Protein AF-D2V3M5-F1 (afdb_monomer_lite)

Secondary structure (DSSP, 8-state):
-------HHHHHHHHHHHHHHTTSS-HHHHHHHHHHHHHHHHHTS-HHHHHHHHHTTBHHHHHTTSTTTTGGG-TTS-HHHHHHHHHHHT-GGG-HHHHHHHHHHTTSSS--SHHHHHHHHHHHHSHHHHHHHHHHTTHHHHHHHHHHH-GGGHHHHHHHHHHHHHHHHT-

Sequence (171 aa):
MVRNTYNPLIYLFQRVAVAHRDAIWKPCDYSSVLETFYPLFIEELSEEEYQCLASSPNLVLVATYAPLFSKLFSKTLPPHVISLHKNLLALPKDNVFGTLLEVVANGYSQSSLIPVKIAIEIAKENPEQFATTLMQNKIGAKVDTIRQYHVQDRELLSQFYQSIDLICKKR

Structure (mmCIF, N/CA/C/O backbone):
data_AF-D2V3M5-F1
#
_entry.id   AF-D2V3M5-F1
#
loop_
_atom_site.group_PDB
_atom_site.id
_atom_site.type_symbol
_atom_site.label_atom_id
_atom_site.label_alt_id
_atom_site.label_comp_id
_atom_site.label_asym_id
_atom_site.label_entity_id
_atom_site.label_seq_id
_atom_site.pdbx_PDB_ins_code
_atom_site.Cartn_x
_atom_site.Cartn_y
_atom_site.Cartn_z
_atom_site.occupancy
_atom_site.B_iso_or_equiv
_atom_site.auth_seq_id
_atom_site.auth_comp_id
_atom_site.auth_asym_id
_atom_site.auth_atom_id
_atom_site.pdbx_PDB_model_num
ATOM 1 N N . MET A 1 1 ? -7.970 34.839 -7.089 1.00 32.53 1 MET A N 1
ATOM 2 C CA . MET A 1 1 ? -7.118 33.740 -7.596 1.00 32.53 1 MET A CA 1
ATOM 3 C C . MET A 1 1 ? -6.771 32.855 -6.410 1.00 32.53 1 MET A C 1
ATOM 5 O O . MET A 1 1 ? -6.017 33.285 -5.547 1.00 32.53 1 MET A O 1
ATOM 9 N N . VAL A 1 2 ? -7.418 31.696 -6.295 1.00 28.36 2 VAL A N 1
ATOM 10 C CA . VAL A 1 2 ? -7.192 30.751 -5.193 1.00 28.36 2 VAL A CA 1
ATOM 11 C C . VAL A 1 2 ? -5.796 30.161 -5.389 1.00 28.36 2 VAL A C 1
ATOM 13 O O . VAL A 1 2 ? -5.554 29.467 -6.373 1.00 28.36 2 VAL A O 1
ATOM 16 N N . ARG A 1 3 ? -4.845 30.500 -4.513 1.00 32.69 3 ARG A N 1
ATOM 17 C CA . ARG A 1 3 ? -3.568 29.784 -4.454 1.00 32.69 3 ARG A CA 1
ATOM 18 C C . ARG A 1 3 ? -3.907 28.377 -3.977 1.00 32.69 3 ARG A C 1
ATOM 20 O O . ARG A 1 3 ? -4.288 28.223 -2.823 1.00 32.69 3 ARG A O 1
ATOM 27 N N . ASN A 1 4 ? -3.822 27.392 -4.869 1.00 39.91 4 ASN A N 1
ATOM 28 C CA . ASN A 1 4 ? -3.827 25.983 -4.491 1.00 39.91 4 ASN A CA 1
ATOM 29 C C . ASN A 1 4 ? -2.791 25.815 -3.378 1.00 39.91 4 ASN A C 1
ATOM 31 O O . ASN A 1 4 ? -1.597 26.004 -3.611 1.00 39.91 4 ASN A O 1
ATOM 35 N N . THR A 1 5 ? -3.255 25.552 -2.162 1.00 46.59 5 THR A N 1
ATOM 36 C CA . THR A 1 5 ? -2.430 25.171 -1.023 1.00 46.59 5 THR A CA 1
ATOM 37 C C . THR A 1 5 ? -1.717 23.882 -1.416 1.00 46.59 5 THR A C 1
ATOM 39 O O . THR A 1 5 ? -2.297 22.800 -1.394 1.00 46.59 5 THR A O 1
ATOM 42 N N . TYR A 1 6 ? -0.479 24.008 -1.895 1.00 68.38 6 TYR A N 1
ATOM 43 C CA . TYR A 1 6 ? 0.358 22.864 -2.229 1.00 68.38 6 TYR A CA 1
ATOM 44 C C . TYR A 1 6 ? 0.630 22.111 -0.936 1.00 68.38 6 TYR A C 1
ATOM 46 O O . TYR A 1 6 ? 1.288 22.646 -0.052 1.00 68.38 6 TYR A O 1
ATOM 54 N N . ASN A 1 7 ? 0.111 20.891 -0.827 1.00 75.69 7 ASN A N 1
ATOM 55 C CA . ASN A 1 7 ? 0.459 19.978 0.247 1.00 75.69 7 ASN A CA 1
ATOM 56 C C . ASN A 1 7 ? 1.963 19.648 0.113 1.00 75.69 7 ASN A C 1
ATOM 58 O O . ASN A 1 7 ? 2.341 18.951 -0.838 1.00 75.69 7 ASN A O 1
ATOM 62 N N . PRO A 1 8 ? 2.834 20.180 0.992 1.00 73.50 8 PRO A N 1
ATOM 63 C CA . PRO A 1 8 ? 4.286 20.075 0.834 1.00 73.50 8 PRO A CA 1
ATOM 64 C C . PRO A 1 8 ? 4.771 18.624 0.882 1.00 73.50 8 PRO A C 1
ATOM 66 O O . PRO A 1 8 ? 5.713 18.265 0.174 1.00 73.50 8 PRO A O 1
ATOM 69 N N . LEU A 1 9 ? 4.080 17.773 1.643 1.00 77.12 9 LEU A N 1
ATOM 70 C CA . LEU A 1 9 ? 4.387 16.354 1.747 1.00 77.12 9 LEU A CA 1
ATOM 71 C C . LEU A 1 9 ? 4.119 15.630 0.421 1.00 77.12 9 LEU A C 1
ATOM 73 O O . LEU A 1 9 ? 4.960 14.888 -0.079 1.00 77.12 9 LEU A O 1
ATOM 77 N N . ILE A 1 10 ? 2.977 15.908 -0.206 1.00 74.75 10 ILE A N 1
ATOM 78 C CA . ILE A 1 10 ? 2.631 15.330 -1.510 1.00 74.75 10 ILE A CA 1
ATOM 79 C C . ILE A 1 10 ? 3.553 15.853 -2.608 1.00 74.75 10 ILE A C 1
ATOM 81 O O . ILE A 1 10 ? 3.996 15.077 -3.456 1.00 74.75 10 ILE A O 1
ATOM 85 N N . TYR A 1 11 ? 3.892 17.142 -2.569 1.00 75.75 11 TYR A N 1
ATOM 86 C CA . TYR A 1 11 ? 4.850 17.728 -3.500 1.00 75.75 11 TYR A CA 1
ATOM 87 C C . TYR A 1 11 ? 6.210 17.021 -3.421 1.00 75.75 11 TYR A C 1
ATOM 89 O O . TYR A 1 11 ? 6.766 16.651 -4.455 1.00 75.75 11 TYR A O 1
ATOM 97 N N . LEU A 1 12 ? 6.714 16.756 -2.212 1.00 76.00 12 LEU A N 1
ATOM 98 C CA . LEU A 1 12 ? 7.966 16.030 -1.999 1.00 76.00 12 LEU A CA 1
ATOM 99 C C . LEU A 1 12 ? 7.938 14.632 -2.650 1.00 76.00 12 LEU A C 1
ATOM 101 O O . LEU A 1 12 ? 8.841 14.290 -3.418 1.00 76.00 12 LEU A O 1
ATOM 105 N N . PHE A 1 13 ? 6.875 13.854 -2.419 1.00 74.12 13 PHE A N 1
ATOM 106 C CA . PHE A 1 13 ? 6.724 12.510 -2.994 1.00 74.12 13 PHE A CA 1
ATOM 107 C C . PHE A 1 13 ? 6.593 12.535 -4.523 1.00 74.12 13 PHE A C 1
ATOM 109 O O . PHE A 1 13 ? 7.251 11.757 -5.216 1.00 74.12 13 PHE A O 1
ATOM 116 N N . GLN A 1 14 ? 5.789 13.451 -5.069 1.00 74.31 14 GLN A N 1
ATOM 117 C CA . GLN A 1 14 ? 5.596 13.586 -6.515 1.00 74.31 14 GLN A CA 1
ATOM 118 C C . GLN A 1 14 ? 6.884 13.993 -7.231 1.00 74.31 14 GLN A C 1
ATOM 120 O O . GLN A 1 14 ? 7.215 13.425 -8.271 1.00 74.31 14 GLN A O 1
ATOM 125 N N . ARG A 1 15 ? 7.634 14.957 -6.682 1.00 73.81 15 ARG A N 1
ATOM 126 C CA . ARG A 1 15 ? 8.903 15.402 -7.277 1.00 73.81 15 ARG A CA 1
ATOM 127 C C . ARG A 1 15 ? 9.923 14.279 -7.329 1.00 73.81 15 ARG A C 1
ATOM 129 O O . ARG A 1 15 ? 10.655 14.186 -8.309 1.00 73.81 15 ARG A O 1
ATOM 136 N N . VAL A 1 16 ? 9.932 13.405 -6.330 1.00 70.25 16 VAL A N 1
ATOM 137 C CA . VAL A 1 16 ? 10.808 12.235 -6.338 1.00 70.25 16 VAL A CA 1
ATOM 138 C C . VAL A 1 16 ? 10.344 11.205 -7.345 1.00 70.25 16 VAL A C 1
ATOM 140 O O . VAL A 1 16 ? 11.177 10.701 -8.087 1.00 70.25 16 VAL A O 1
ATOM 143 N N . ALA A 1 17 ? 9.050 10.885 -7.390 1.00 70.81 17 ALA A N 1
ATOM 144 C CA . ALA A 1 17 ? 8.529 9.927 -8.361 1.00 70.81 17 ALA A CA 1
ATOM 145 C C . ALA A 1 17 ? 8.871 10.361 -9.800 1.00 70.81 17 ALA A C 1
ATOM 147 O O . ALA A 1 17 ? 9.353 9.556 -10.595 1.00 70.81 17 ALA A O 1
ATOM 148 N N . VAL A 1 18 ? 8.707 11.656 -10.103 1.00 71.38 18 VAL A N 1
ATOM 149 C CA . VAL A 1 18 ? 9.095 12.254 -11.390 1.00 71.38 18 VAL A CA 1
ATOM 150 C C . VAL A 1 18 ? 10.601 12.152 -11.618 1.00 71.38 18 VAL A C 1
ATOM 152 O O . VAL A 1 18 ? 11.018 11.648 -12.653 1.00 71.38 18 VAL A O 1
ATOM 155 N N . ALA A 1 19 ? 11.425 12.574 -10.658 1.00 65.94 19 ALA A N 1
ATOM 156 C CA . ALA A 1 19 ? 12.875 12.559 -10.830 1.00 65.94 19 ALA A CA 1
ATOM 157 C C . ALA A 1 19 ? 13.435 11.129 -10.981 1.00 65.94 19 ALA A C 1
ATOM 159 O O . ALA A 1 19 ? 14.304 10.895 -11.817 1.00 65.94 19 ALA A O 1
ATOM 160 N N . HIS A 1 20 ? 12.882 10.165 -10.237 1.00 66.50 20 HIS A N 1
ATOM 161 C CA . HIS A 1 20 ? 13.206 8.744 -10.348 1.00 66.50 20 HIS A CA 1
ATOM 162 C C . HIS A 1 20 ? 12.865 8.188 -11.735 1.00 66.50 20 HIS A C 1
ATOM 164 O O . HIS A 1 20 ? 13.689 7.503 -12.337 1.00 66.50 20 HIS A O 1
ATOM 170 N N . ARG A 1 21 ? 11.675 8.510 -12.259 1.00 68.00 21 ARG A N 1
ATOM 171 C CA . ARG A 1 21 ? 11.242 8.094 -13.599 1.00 68.00 21 ARG A CA 1
ATOM 172 C C . ARG A 1 21 ? 12.096 8.718 -14.701 1.00 68.00 21 ARG A C 1
ATOM 174 O O . ARG A 1 21 ? 12.458 8.033 -15.650 1.00 68.00 21 ARG A O 1
ATOM 181 N N . ASP A 1 22 ? 12.413 10.001 -14.574 1.00 67.38 22 ASP A N 1
ATOM 182 C CA . ASP A 1 22 ? 13.127 10.760 -15.602 1.00 67.38 22 ASP A CA 1
ATOM 183 C C . ASP A 1 22 ? 14.656 10.505 -15.560 1.00 67.38 22 ASP A C 1
ATOM 185 O O . ASP A 1 22 ? 15.399 11.089 -16.347 1.00 67.38 22 ASP A O 1
ATOM 189 N N . ALA A 1 23 ? 15.130 9.631 -14.653 1.00 63.84 23 ALA A N 1
ATOM 190 C CA . ALA A 1 23 ? 16.525 9.200 -14.481 1.00 63.84 23 ALA A CA 1
ATOM 191 C C . ALA A 1 23 ? 17.547 10.349 -14.381 1.00 63.84 23 ALA A C 1
ATOM 193 O O . ALA A 1 23 ? 18.721 10.177 -14.714 1.00 63.84 23 ALA A O 1
ATOM 194 N N . ILE A 1 24 ? 17.107 11.527 -13.921 1.00 58.88 24 ILE A N 1
ATOM 195 C CA . ILE A 1 24 ? 17.934 12.740 -13.883 1.00 58.88 24 ILE A CA 1
ATOM 196 C C . ILE A 1 24 ? 19.172 12.497 -12.994 1.00 58.88 24 ILE A C 1
ATOM 198 O O . ILE A 1 24 ? 20.263 12.943 -13.340 1.00 58.88 24 ILE A O 1
ATOM 202 N N . TRP A 1 25 ? 19.021 11.737 -11.902 1.00 52.81 25 TRP A N 1
ATOM 203 C CA . TRP A 1 25 ? 20.029 11.245 -10.950 1.00 52.81 25 TRP A CA 1
ATOM 204 C C . TRP A 1 25 ? 19.871 9.725 -10.758 1.00 52.81 25 TRP A C 1
ATOM 206 O O . TRP A 1 25 ? 18.892 9.120 -11.204 1.00 52.81 25 TRP A O 1
ATOM 216 N N . LYS A 1 26 ? 20.815 9.077 -10.062 1.00 57.81 26 LYS A N 1
ATOM 217 C CA . LYS A 1 26 ? 20.701 7.639 -9.786 1.00 57.81 26 LYS A CA 1
ATOM 218 C C . LYS A 1 26 ? 19.575 7.377 -8.766 1.00 57.81 26 LYS A C 1
ATOM 220 O O . LYS A 1 26 ? 19.445 8.127 -7.801 1.00 57.81 26 LYS A O 1
ATOM 225 N N . PRO A 1 27 ? 18.801 6.280 -8.896 1.00 55.22 27 PRO A N 1
ATOM 226 C CA . PRO A 1 27 ? 17.752 5.884 -7.944 1.00 55.22 27 PRO A CA 1
ATOM 227 C C . PRO A 1 27 ? 18.134 5.915 -6.454 1.00 55.22 27 PRO A C 1
ATOM 229 O O . PRO A 1 27 ? 17.296 6.223 -5.601 1.00 55.22 27 PRO A O 1
ATOM 232 N N . CYS A 1 28 ? 19.395 5.605 -6.143 1.00 56.84 28 CYS A N 1
ATOM 233 C CA . CYS A 1 28 ? 19.943 5.635 -4.788 1.00 56.84 28 CYS A CA 1
ATOM 234 C C . CYS A 1 28 ? 20.031 7.052 -4.203 1.00 56.84 28 CYS A C 1
ATOM 236 O O . CYS A 1 28 ? 19.844 7.224 -2.999 1.00 56.84 28 CYS A O 1
ATOM 238 N N . ASP A 1 29 ? 20.243 8.067 -5.038 1.00 64.50 29 ASP A N 1
ATOM 239 C CA . ASP A 1 29 ? 20.459 9.443 -4.588 1.00 64.50 29 ASP A CA 1
ATOM 240 C C . ASP A 1 29 ? 19.131 10.074 -4.133 1.00 64.50 29 ASP A C 1
ATOM 242 O O . ASP A 1 29 ? 19.069 10.739 -3.101 1.00 64.50 29 ASP A O 1
ATOM 246 N N . TYR A 1 30 ? 18.030 9.775 -4.833 1.00 63.41 30 TYR A N 1
ATOM 247 C CA . TYR A 1 30 ? 16.682 10.232 -4.470 1.00 63.41 30 TYR A CA 1
ATOM 248 C C . TYR A 1 30 ? 16.162 9.628 -3.174 1.00 63.41 30 TYR A C 1
ATOM 250 O O . TYR A 1 30 ? 15.600 10.329 -2.331 1.00 63.41 30 TYR A O 1
ATOM 258 N N . SER A 1 31 ? 16.340 8.314 -3.040 1.00 63.72 31 SER A N 1
ATOM 259 C CA . SER A 1 31 ? 15.869 7.573 -1.875 1.00 63.72 31 SER A CA 1
ATOM 260 C C . SER A 1 31 ? 16.595 8.074 -0.627 1.00 63.72 31 SER A C 1
ATOM 262 O O . SER A 1 31 ? 15.950 8.347 0.374 1.00 63.72 31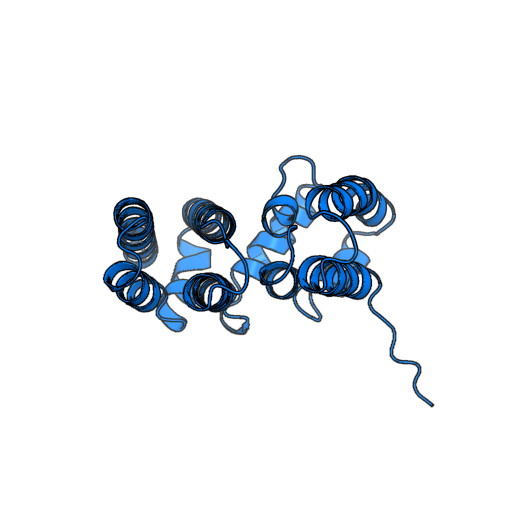 SER A O 1
ATOM 264 N N . SER A 1 32 ? 17.901 8.342 -0.721 1.00 67.31 32 SER A N 1
ATOM 265 C CA . SER A 1 32 ? 18.716 8.854 0.392 1.00 67.31 32 SER A CA 1
ATOM 266 C C . SER A 1 32 ? 18.293 10.248 0.873 1.00 67.31 32 SER A C 1
ATOM 268 O O . SER A 1 32 ? 18.176 10.481 2.077 1.00 67.31 32 SER A O 1
ATOM 270 N N . VAL A 1 33 ? 18.026 11.176 -0.057 1.00 66.06 33 VAL A N 1
ATOM 271 C CA . VAL A 1 33 ? 17.543 12.533 0.266 1.00 66.06 33 VAL A CA 1
ATOM 272 C C . VAL A 1 33 ? 16.224 12.448 1.031 1.00 66.06 33 VAL A C 1
ATOM 274 O O . VAL A 1 33 ? 16.088 12.998 2.119 1.00 66.06 33 VAL A O 1
ATOM 277 N N . LEU A 1 34 ? 15.262 11.697 0.513 1.00 68.44 34 LEU A N 1
ATOM 278 C CA . LEU A 1 34 ? 13.979 11.517 1.183 1.00 68.44 34 LEU A CA 1
ATOM 279 C C . LEU A 1 34 ? 14.064 10.766 2.499 1.00 68.44 34 LEU A C 1
ATOM 281 O O . LEU A 1 34 ? 13.360 11.117 3.434 1.00 68.44 34 LEU A O 1
ATOM 285 N N . GLU A 1 35 ? 14.897 9.736 2.578 1.00 70.12 35 GLU A N 1
ATOM 286 C CA . GLU A 1 35 ? 15.117 8.991 3.815 1.00 70.12 35 GLU A CA 1
ATOM 287 C C . GLU A 1 35 ? 15.666 9.887 4.921 1.00 70.12 35 GLU A C 1
ATOM 289 O O . GLU A 1 35 ? 15.346 9.676 6.087 1.00 70.12 35 GLU A O 1
ATOM 294 N N . THR A 1 36 ? 16.435 10.907 4.545 1.00 74.06 36 THR A N 1
ATOM 295 C CA . THR A 1 36 ? 16.961 11.906 5.473 1.00 74.06 36 THR A CA 1
ATOM 296 C C . THR A 1 36 ? 15.894 12.932 5.854 1.00 74.06 36 THR A C 1
ATOM 298 O O . THR A 1 36 ? 15.733 13.239 7.031 1.00 74.06 36 THR A O 1
ATOM 301 N N . PHE A 1 37 ? 15.141 13.461 4.885 1.00 73.88 37 PHE A N 1
ATOM 302 C CA . PHE A 1 37 ? 14.214 14.570 5.139 1.00 73.88 37 PHE A CA 1
ATOM 303 C C . PHE A 1 37 ? 12.829 14.147 5.630 1.00 73.88 37 PHE A C 1
ATOM 305 O O . PHE A 1 37 ? 12.169 14.931 6.301 1.00 73.88 37 PHE A O 1
ATOM 312 N N . TYR A 1 38 ? 12.365 12.939 5.315 1.00 80.00 38 TYR A N 1
ATOM 313 C CA . TYR A 1 38 ? 11.020 12.503 5.684 1.00 80.00 38 TYR A CA 1
ATOM 314 C C . TYR A 1 38 ? 10.806 12.404 7.206 1.00 80.00 38 TYR A C 1
ATOM 316 O O . TYR A 1 38 ? 9.797 12.930 7.672 1.00 80.00 38 TYR A O 1
ATOM 324 N N . PRO A 1 39 ? 11.731 11.826 8.003 1.00 78.19 39 PRO A N 1
ATOM 325 C CA . PRO A 1 39 ? 11.615 11.854 9.462 1.00 78.19 39 PRO A CA 1
ATOM 326 C C . PRO A 1 39 ? 11.625 13.280 10.025 1.00 78.19 39 PRO A C 1
ATOM 328 O O . PRO A 1 39 ? 10.755 13.613 10.820 1.00 78.19 39 PRO A O 1
ATOM 331 N N . LEU A 1 40 ? 12.530 14.139 9.536 1.00 75.38 40 LEU A N 1
ATOM 332 C CA . LEU A 1 40 ? 12.617 15.545 9.957 1.00 75.38 40 LEU A CA 1
ATOM 333 C C . LEU A 1 40 ? 11.320 16.311 9.662 1.00 75.38 40 LEU A C 1
ATOM 335 O O . LEU A 1 40 ? 10.864 17.110 10.466 1.00 75.38 40 LEU A O 1
ATOM 339 N N . PHE A 1 41 ? 10.693 16.043 8.515 1.00 77.50 41 PHE A N 1
ATOM 340 C CA . PHE A 1 41 ? 9.426 16.667 8.144 1.00 77.50 41 PHE A CA 1
ATOM 341 C C . PHE A 1 41 ? 8.269 16.243 9.061 1.00 77.50 41 PHE A C 1
ATOM 343 O O . PHE A 1 41 ? 7.355 17.026 9.292 1.00 77.50 41 PHE A O 1
ATOM 350 N N . ILE A 1 42 ? 8.294 15.010 9.571 1.00 82.75 42 ILE A N 1
ATOM 351 C CA . ILE A 1 42 ? 7.284 14.511 10.512 1.00 82.75 42 ILE A CA 1
ATOM 352 C C . ILE A 1 42 ? 7.470 15.133 11.897 1.00 82.75 42 ILE A C 1
ATOM 354 O O . ILE A 1 42 ? 6.479 15.476 12.529 1.00 82.75 42 ILE A O 1
ATOM 358 N N . GLU A 1 43 ? 8.711 15.261 12.371 1.00 80.88 43 GLU A N 1
ATOM 359 C CA . GLU A 1 43 ? 9.021 15.786 13.711 1.00 80.88 43 GLU A CA 1
ATOM 360 C C . GLU A 1 43 ? 8.526 17.224 13.924 1.00 80.88 43 GLU A C 1
ATOM 362 O O . GLU A 1 43 ? 8.157 17.589 15.037 1.00 80.88 43 GLU A O 1
ATOM 367 N N . GLU A 1 44 ? 8.472 18.018 12.855 1.00 81.94 44 GLU A N 1
ATOM 368 C CA . GLU A 1 44 ? 8.031 19.418 12.879 1.00 81.94 44 GLU A CA 1
ATOM 369 C C . GLU A 1 44 ? 6.500 19.590 12.802 1.00 81.94 44 GLU A C 1
ATOM 371 O O . GLU A 1 44 ? 6.004 20.712 12.890 1.00 81.94 44 GLU A O 1
ATOM 376 N N . LEU A 1 45 ? 5.736 18.507 12.611 1.00 83.81 45 LEU A N 1
ATOM 377 C CA . LEU A 1 45 ? 4.279 18.552 12.466 1.00 83.81 45 LEU A CA 1
ATOM 378 C C . LEU A 1 45 ? 3.573 17.996 13.700 1.00 83.81 45 LEU A C 1
ATOM 380 O O . LEU A 1 45 ? 3.942 16.952 14.239 1.00 83.81 45 LEU A O 1
ATOM 384 N N . SER A 1 46 ? 2.479 18.643 14.102 1.00 88.31 46 SER A N 1
ATOM 385 C CA . SER A 1 46 ? 1.534 18.021 15.031 1.00 88.31 46 SER A CA 1
ATOM 386 C C . SER A 1 46 ? 0.825 16.821 14.385 1.00 88.31 46 SER A C 1
ATOM 388 O O . SER A 1 46 ? 0.729 16.708 13.159 1.00 88.31 46 SER A O 1
ATOM 390 N N . GLU A 1 47 ? 0.278 15.923 15.210 1.00 89.31 47 GLU A N 1
ATOM 391 C CA . GLU A 1 47 ? -0.464 14.746 14.735 1.00 89.31 47 GLU A CA 1
ATOM 392 C C . GLU A 1 47 ? -1.648 15.134 13.829 1.00 89.31 47 GLU A C 1
ATOM 394 O O . GLU A 1 47 ? -1.857 14.522 12.780 1.00 89.31 47 GLU A O 1
ATOM 399 N N . GLU A 1 48 ? -2.381 16.193 14.183 1.00 89.75 48 GLU A N 1
ATOM 400 C CA . GLU A 1 48 ? -3.529 16.696 13.418 1.00 89.75 48 GLU A CA 1
ATOM 401 C C . GLU A 1 48 ? -3.113 17.282 12.061 1.00 89.75 48 GLU A C 1
ATOM 403 O O . GLU A 1 48 ? -3.743 16.999 11.036 1.00 89.75 48 GLU A O 1
ATOM 408 N N . GLU A 1 49 ? -2.029 18.064 12.026 1.00 88.50 49 GLU A N 1
ATOM 409 C CA . GLU A 1 49 ? -1.477 18.608 10.780 1.00 88.50 49 GLU A CA 1
ATOM 410 C C . GLU A 1 49 ? -0.992 17.488 9.868 1.00 88.50 49 GLU A C 1
ATOM 412 O O . GLU A 1 49 ? -1.313 17.467 8.675 1.00 88.50 49 GLU A O 1
ATOM 417 N N . TYR A 1 50 ? -0.270 16.519 10.432 1.00 90.19 50 TYR A N 1
ATOM 418 C CA . TYR A 1 50 ? 0.189 15.361 9.687 1.00 90.19 50 TYR A CA 1
ATOM 419 C C . TYR A 1 50 ? -0.985 14.560 9.124 1.00 90.19 50 TYR A C 1
ATOM 421 O O . TYR A 1 50 ? -0.989 14.213 7.942 1.00 90.19 50 TYR A O 1
ATOM 429 N N . GLN A 1 51 ? -2.023 14.322 9.929 1.00 90.38 51 GLN A N 1
ATOM 430 C CA . GLN A 1 51 ? -3.223 13.625 9.484 1.00 90.38 51 GLN A CA 1
ATOM 431 C C . GLN A 1 51 ? -3.910 14.351 8.327 1.00 90.38 51 GLN A C 1
ATOM 433 O O . GLN A 1 51 ? -4.286 13.709 7.339 1.00 90.38 51 GLN A O 1
ATOM 438 N N . CYS A 1 52 ? -4.037 15.676 8.409 1.00 87.06 52 CYS A N 1
ATOM 439 C CA . CYS A 1 52 ? -4.609 16.485 7.337 1.00 87.06 52 CYS A CA 1
ATOM 440 C C . CYS A 1 52 ? -3.786 16.378 6.047 1.00 87.06 52 CYS A C 1
ATOM 442 O O . CYS A 1 52 ? -4.350 16.175 4.968 1.00 87.06 52 CYS A O 1
ATOM 444 N N . LEU A 1 53 ? -2.457 16.459 6.153 1.00 86.50 53 LEU A N 1
ATOM 445 C CA . LEU A 1 53 ? -1.554 16.376 5.005 1.00 86.50 53 LEU A CA 1
ATOM 446 C C . LEU A 1 53 ? -1.499 14.968 4.397 1.00 86.50 53 LEU A C 1
ATOM 448 O O . LEU A 1 53 ? -1.446 14.831 3.178 1.00 86.50 53 LEU A O 1
ATOM 452 N N . ALA A 1 54 ? -1.532 13.911 5.202 1.00 88.94 54 ALA A N 1
ATOM 453 C CA . ALA A 1 54 ? -1.419 12.546 4.698 1.00 88.94 54 ALA A CA 1
ATOM 454 C C . ALA A 1 54 ? -2.733 12.001 4.105 1.00 88.94 54 ALA A C 1
ATOM 456 O O . ALA A 1 54 ? -2.699 11.060 3.312 1.00 88.94 54 ALA A O 1
ATOM 457 N N . SER A 1 55 ? -3.888 12.565 4.477 1.00 86.75 55 SER A N 1
ATOM 458 C CA . SER A 1 55 ? -5.199 12.016 4.097 1.00 86.75 55 SER A CA 1
ATOM 459 C C . SER A 1 55 ? -5.755 12.551 2.774 1.00 86.75 55 SER A C 1
ATOM 461 O O . SER A 1 55 ? -6.638 11.918 2.198 1.00 86.75 55 SER A O 1
ATOM 463 N N . SER A 1 56 ? -5.286 13.705 2.278 1.00 83.62 56 SER A N 1
ATOM 464 C CA . SER A 1 56 ? -5.843 14.329 1.067 1.00 83.62 56 SER A CA 1
ATOM 465 C C . SER A 1 56 ? -4.783 15.038 0.205 1.00 83.62 56 SER A C 1
ATOM 467 O O . SER A 1 56 ? -4.365 16.157 0.525 1.00 83.62 56 SER A O 1
ATOM 469 N N . PRO A 1 57 ? -4.366 14.433 -0.927 1.00 81.56 57 PRO A N 1
ATOM 470 C CA . PRO A 1 57 ? -4.626 13.045 -1.340 1.00 81.56 57 PRO A CA 1
ATOM 471 C C . PRO A 1 57 ? -3.976 12.009 -0.403 1.00 81.56 57 PRO A C 1
ATOM 473 O O . PRO A 1 57 ? -3.011 12.325 0.286 1.00 81.56 57 PRO A O 1
ATOM 476 N N . ASN A 1 58 ? -4.478 10.766 -0.413 1.00 90.12 58 ASN A N 1
ATOM 477 C CA . ASN A 1 58 ? -3.930 9.656 0.378 1.00 90.12 58 ASN A CA 1
ATOM 478 C C . ASN A 1 58 ? -2.435 9.442 0.067 1.00 90.12 58 ASN A C 1
ATOM 480 O O . ASN A 1 58 ? -2.065 9.000 -1.026 1.00 90.12 58 ASN A O 1
ATOM 484 N N . LEU A 1 59 ? -1.579 9.719 1.051 1.00 90.12 59 LEU A N 1
ATOM 485 C CA . LEU A 1 59 ? -0.125 9.625 0.937 1.00 90.12 59 LEU A CA 1
ATOM 486 C C . LEU A 1 59 ? 0.353 8.218 0.563 1.00 90.12 59 LEU A C 1
ATOM 488 O O . LEU A 1 59 ? 1.268 8.071 -0.247 1.00 90.12 59 LEU A O 1
ATOM 492 N N . VAL A 1 60 ? -0.275 7.180 1.121 1.00 92.88 60 VAL A N 1
ATOM 493 C CA . VAL A 1 60 ? 0.087 5.780 0.860 1.00 92.88 60 VAL A CA 1
ATOM 494 C C . VAL A 1 60 ? -0.187 5.419 -0.598 1.00 92.88 60 VAL A C 1
ATOM 496 O O . VAL A 1 60 ? 0.630 4.745 -1.225 1.00 92.88 60 VAL A O 1
ATOM 499 N N . LEU A 1 61 ? -1.292 5.916 -1.164 1.00 91.00 61 LEU A N 1
ATOM 500 C CA . LEU A 1 61 ? -1.590 5.757 -2.586 1.00 91.00 61 LEU A CA 1
ATOM 501 C C . LEU A 1 61 ? -0.547 6.472 -3.451 1.00 91.00 61 LEU A C 1
ATOM 503 O O . LEU A 1 61 ? -0.019 5.874 -4.386 1.00 91.00 61 LEU A O 1
ATOM 507 N N . VAL A 1 62 ? -0.201 7.721 -3.129 1.00 86.19 62 VAL A N 1
ATOM 508 C CA . VAL A 1 62 ? 0.826 8.473 -3.873 1.00 86.19 62 VAL A CA 1
ATOM 509 C C . VAL A 1 62 ? 2.177 7.751 -3.836 1.00 86.19 62 VAL A C 1
ATOM 511 O O . VAL A 1 62 ? 2.866 7.669 -4.853 1.00 86.19 62 VAL A O 1
ATOM 514 N N . ALA A 1 63 ? 2.530 7.157 -2.697 1.00 86.75 63 ALA A N 1
ATOM 515 C CA . ALA A 1 63 ? 3.782 6.433 -2.526 1.00 86.75 63 ALA A CA 1
ATOM 516 C C . ALA A 1 63 ? 3.882 5.125 -3.326 1.00 86.75 63 ALA A C 1
ATOM 518 O O . ALA A 1 63 ? 4.991 4.622 -3.486 1.00 86.75 63 ALA A O 1
ATOM 519 N N . THR A 1 64 ? 2.781 4.584 -3.867 1.00 86.62 64 THR A N 1
ATOM 520 C CA . THR A 1 64 ? 2.829 3.385 -4.734 1.00 86.62 64 THR A CA 1
ATOM 521 C C . THR A 1 64 ? 3.646 3.595 -6.011 1.00 86.62 64 THR A C 1
ATOM 523 O O . THR A 1 64 ? 4.188 2.637 -6.555 1.00 86.62 64 THR A O 1
ATOM 526 N N . TYR A 1 65 ? 3.790 4.848 -6.448 1.00 77.81 65 TYR A N 1
ATOM 527 C CA . TYR A 1 65 ? 4.563 5.245 -7.626 1.00 77.81 65 TYR A CA 1
ATOM 528 C C . TYR A 1 65 ? 5.952 5.805 -7.282 1.00 77.81 65 TYR A C 1
ATOM 530 O O . TYR A 1 65 ? 6.658 6.290 -8.165 1.00 77.81 65 TYR A O 1
ATOM 538 N N . ALA A 1 66 ? 6.345 5.782 -6.005 1.00 74.69 66 ALA A N 1
ATOM 539 C CA . ALA A 1 66 ? 7.594 6.357 -5.517 1.00 74.69 66 ALA A CA 1
ATOM 540 C C . ALA A 1 66 ? 8.467 5.289 -4.830 1.00 74.69 66 ALA A C 1
ATOM 542 O O . ALA A 1 66 ? 7.937 4.357 -4.219 1.00 74.69 66 ALA A O 1
ATOM 543 N N . PRO A 1 67 ? 9.805 5.440 -4.816 1.00 71.00 67 PRO A N 1
ATOM 544 C CA . PRO A 1 67 ? 10.725 4.526 -4.127 1.00 71.00 67 PRO A CA 1
ATOM 545 C C . PRO A 1 67 ? 10.683 4.653 -2.586 1.00 71.00 67 PRO A C 1
ATOM 547 O O . PRO A 1 67 ? 11.681 4.444 -1.907 1.00 71.00 67 PRO A O 1
ATOM 550 N N . LEU A 1 68 ? 9.529 5.007 -2.014 1.00 75.50 68 LEU A N 1
ATOM 551 C CA . LEU A 1 68 ? 9.348 5.312 -0.592 1.00 75.50 68 LEU A CA 1
ATOM 552 C C . LEU A 1 68 ? 8.257 4.516 0.102 1.00 75.50 68 LEU A C 1
ATOM 554 O O . LEU A 1 68 ? 8.101 4.646 1.315 1.00 75.50 68 LEU A O 1
ATOM 558 N N . PHE A 1 69 ? 7.514 3.686 -0.628 1.00 85.12 69 PHE A N 1
ATOM 559 C CA . PHE A 1 69 ? 6.410 2.928 -0.048 1.00 85.12 69 PHE A CA 1
ATOM 560 C C . PHE A 1 69 ? 6.815 2.178 1.233 1.00 85.12 69 PHE A C 1
ATOM 562 O O . PHE A 1 69 ? 6.117 2.235 2.240 1.00 85.12 69 PHE A O 1
ATOM 569 N N . SER A 1 70 ? 7.986 1.533 1.232 1.00 85.38 70 SER A N 1
ATOM 570 C CA . SER A 1 70 ? 8.507 0.801 2.394 1.00 85.38 70 SER A CA 1
ATOM 571 C C . SER A 1 70 ? 8.788 1.693 3.607 1.00 85.38 70 SER A C 1
ATOM 573 O O . SER A 1 70 ? 8.637 1.250 4.745 1.00 85.38 70 SER A O 1
ATOM 575 N N . LYS A 1 71 ? 9.173 2.952 3.382 1.00 84.88 71 LYS A N 1
ATOM 576 C CA . LYS A 1 71 ? 9.543 3.894 4.442 1.00 84.88 71 LYS A CA 1
ATOM 577 C C . LYS A 1 71 ? 8.340 4.403 5.212 1.00 84.88 71 LYS A C 1
ATOM 579 O O . LYS A 1 71 ? 8.480 4.634 6.407 1.00 84.88 71 LYS A O 1
ATOM 584 N N . LEU A 1 72 ? 7.163 4.472 4.585 1.00 89.38 72 LEU A N 1
ATOM 585 C CA . LEU A 1 72 ? 5.912 4.801 5.280 1.00 89.38 72 LEU A CA 1
ATOM 586 C C . LEU A 1 72 ? 5.621 3.842 6.447 1.00 89.38 72 LEU A C 1
ATOM 588 O O . LEU A 1 72 ? 4.964 4.214 7.413 1.00 89.38 72 LEU A O 1
ATOM 592 N N . PHE A 1 73 ? 6.150 2.622 6.405 1.00 90.69 73 PHE A N 1
ATOM 593 C CA . PHE A 1 73 ? 5.917 1.603 7.428 1.00 90.69 73 PHE A CA 1
ATOM 594 C C . PHE A 1 73 ? 7.176 1.275 8.244 1.00 90.69 73 PHE A C 1
ATOM 596 O O . PHE A 1 73 ? 7.243 0.231 8.895 1.00 90.69 73 PHE A O 1
ATOM 603 N N . SER A 1 74 ? 8.187 2.152 8.219 1.00 87.69 74 SER A N 1
ATOM 604 C CA . SER A 1 74 ? 9.401 1.986 9.022 1.00 87.69 74 SER A CA 1
ATOM 605 C C . SER A 1 74 ? 9.091 2.072 10.515 1.00 87.69 74 SER A C 1
ATOM 607 O O . SER A 1 74 ? 8.423 2.999 10.965 1.00 87.69 74 SER A O 1
ATOM 609 N N . LYS A 1 75 ? 9.668 1.160 11.307 1.00 86.12 75 LYS A N 1
ATOM 610 C CA . LYS A 1 75 ? 9.562 1.160 12.779 1.00 86.12 75 LYS A CA 1
ATOM 611 C C . LYS A 1 75 ? 10.244 2.359 13.447 1.00 86.12 75 LYS A C 1
ATOM 613 O O . LYS A 1 75 ? 10.077 2.553 14.643 1.00 86.12 75 LYS A O 1
ATOM 618 N N . THR A 1 76 ? 11.031 3.124 12.694 1.00 86.56 76 THR A N 1
ATOM 619 C CA . THR A 1 76 ? 11.676 4.355 13.170 1.00 86.56 76 THR A CA 1
ATOM 620 C C . THR A 1 76 ? 10.720 5.546 13.208 1.00 86.56 76 THR A C 1
ATOM 622 O O . THR A 1 76 ? 11.071 6.570 13.779 1.00 86.56 76 THR A O 1
ATOM 625 N N . LEU A 1 77 ? 9.548 5.446 12.572 1.00 87.50 77 LEU A N 1
ATOM 626 C CA . LEU A 1 77 ? 8.550 6.510 12.580 1.00 87.50 77 LEU A CA 1
ATOM 627 C C . LEU A 1 77 ? 7.752 6.520 13.892 1.00 87.50 77 LEU A C 1
ATOM 629 O O . LEU A 1 77 ? 7.603 5.470 14.527 1.00 87.50 77 LEU A O 1
ATOM 633 N N . PRO A 1 78 ? 7.164 7.669 14.272 1.00 89.88 78 PRO A N 1
ATOM 634 C CA . PRO A 1 78 ? 6.254 7.733 15.407 1.00 89.88 78 PRO A CA 1
ATOM 635 C C . PRO A 1 78 ? 5.089 6.729 15.278 1.00 89.88 78 PRO A C 1
ATOM 637 O O . PRO A 1 78 ? 4.537 6.564 14.184 1.00 89.88 78 PRO A O 1
ATOM 640 N N . PRO A 1 79 ? 4.648 6.077 16.374 1.00 91.12 79 PRO A N 1
ATOM 641 C CA . PRO A 1 79 ? 3.589 5.065 16.316 1.00 91.12 79 PRO A CA 1
ATOM 642 C C . PRO A 1 79 ? 2.269 5.557 15.705 1.00 91.12 79 PRO A C 1
ATOM 644 O O . PRO A 1 79 ? 1.621 4.807 14.974 1.00 91.12 79 PRO A O 1
ATOM 647 N N . HIS A 1 80 ? 1.884 6.813 15.961 1.00 91.69 80 HIS A N 1
ATOM 648 C CA . HIS A 1 80 ? 0.661 7.408 15.413 1.00 91.69 80 HIS A CA 1
ATOM 649 C C . HIS A 1 80 ? 0.738 7.575 13.886 1.00 91.69 80 HIS A C 1
ATOM 651 O O . HIS A 1 80 ? -0.220 7.257 13.185 1.00 91.69 80 HIS A O 1
ATOM 657 N N . VAL A 1 81 ? 1.906 7.953 13.353 1.00 92.56 81 VAL A N 1
ATOM 658 C CA . VAL A 1 81 ? 2.160 8.040 11.906 1.00 92.56 81 VAL A CA 1
ATOM 659 C C . VAL A 1 81 ? 2.023 6.670 11.248 1.00 92.56 81 VAL A C 1
ATOM 661 O O . VAL A 1 81 ? 1.321 6.522 10.250 1.00 92.56 81 VAL A O 1
ATOM 664 N N . ILE A 1 82 ? 2.644 5.640 11.832 1.00 93.06 82 ILE A N 1
ATOM 665 C CA . ILE A 1 82 ? 2.535 4.265 11.324 1.00 93.06 82 ILE A CA 1
ATOM 666 C C . ILE A 1 82 ? 1.072 3.803 11.352 1.00 93.06 82 ILE A C 1
ATOM 668 O O . ILE A 1 82 ? 0.594 3.218 10.380 1.00 93.06 82 ILE A O 1
ATOM 672 N N . SER A 1 83 ? 0.357 4.074 12.448 1.00 94.50 83 SER A N 1
ATOM 673 C CA . SER A 1 83 ? -1.069 3.759 12.588 1.00 94.50 83 SER A CA 1
ATOM 674 C C . SER A 1 83 ? -1.900 4.426 11.489 1.00 94.50 83 SER A C 1
ATOM 676 O O . SER A 1 83 ? -2.683 3.758 10.808 1.00 94.50 83 SER A O 1
ATOM 678 N N . LEU A 1 84 ? -1.660 5.715 11.229 1.00 95.19 84 LEU A N 1
ATOM 679 C CA . LEU A 1 84 ? -2.326 6.447 10.159 1.00 95.19 84 LEU A CA 1
ATOM 680 C C . LEU A 1 84 ? -2.057 5.819 8.787 1.00 95.19 84 LEU A C 1
ATOM 682 O O . LEU A 1 84 ? -3.000 5.590 8.034 1.00 95.19 84 LEU A O 1
ATOM 686 N N . HIS A 1 85 ? -0.810 5.467 8.465 1.00 95.38 85 HIS A N 1
ATOM 687 C CA . HIS A 1 85 ? -0.505 4.803 7.195 1.00 95.38 85 HIS A CA 1
ATOM 688 C C . HIS A 1 85 ? -1.207 3.460 7.040 1.00 95.38 85 HIS A C 1
ATOM 690 O O . HIS A 1 85 ? -1.686 3.146 5.952 1.00 95.38 85 HIS A O 1
ATOM 696 N N . LYS A 1 86 ? -1.296 2.659 8.107 1.00 96.25 86 LYS A N 1
ATOM 697 C CA . LYS A 1 86 ? -2.040 1.392 8.069 1.00 96.25 86 LYS A CA 1
ATOM 698 C C . LYS A 1 86 ? -3.525 1.636 7.803 1.00 96.25 86 LYS A C 1
ATOM 700 O O . LYS A 1 86 ? -4.107 0.944 6.972 1.00 96.25 86 LYS A O 1
ATOM 705 N N . ASN A 1 87 ? -4.109 2.657 8.430 1.00 95.75 87 ASN A N 1
ATOM 706 C CA . ASN A 1 87 ? -5.499 3.046 8.189 1.00 95.75 87 ASN A CA 1
ATOM 707 C C . ASN A 1 87 ? -5.720 3.498 6.741 1.00 95.75 87 ASN A C 1
ATOM 709 O O . ASN A 1 87 ? -6.665 3.044 6.102 1.00 95.75 87 ASN A O 1
ATOM 713 N N . LEU A 1 88 ? -4.820 4.326 6.205 1.00 96.00 88 LEU A N 1
ATOM 714 C CA . LEU A 1 88 ? -4.855 4.786 4.815 1.00 96.00 88 LEU A CA 1
ATOM 715 C C . LEU A 1 88 ? -4.655 3.640 3.809 1.00 96.00 88 LEU A C 1
ATOM 717 O O . LEU A 1 88 ? -5.318 3.617 2.774 1.00 96.00 88 LEU A O 1
ATOM 721 N N . LEU A 1 89 ? -3.787 2.666 4.109 1.00 96.88 89 LEU A N 1
ATOM 722 C CA . LEU A 1 89 ? -3.602 1.450 3.304 1.00 96.88 89 LEU A CA 1
ATOM 723 C C . LEU A 1 89 ? -4.872 0.584 3.288 1.00 96.88 89 LEU A C 1
ATOM 725 O O . LEU A 1 89 ? -5.172 -0.066 2.287 1.00 96.88 89 LEU A O 1
ATOM 729 N N . ALA A 1 90 ? -5.610 0.569 4.398 1.00 96.12 90 ALA A N 1
ATOM 730 C CA . ALA A 1 90 ? -6.828 -0.209 4.557 1.00 96.12 90 ALA A CA 1
ATOM 731 C C . ALA A 1 90 ? -8.061 0.429 3.903 1.00 96.12 90 ALA A C 1
ATOM 733 O O . ALA A 1 90 ? -9.111 -0.204 3.916 1.00 96.12 90 ALA A O 1
ATOM 734 N N . LEU A 1 91 ? -7.992 1.637 3.329 1.00 95.00 91 LEU A N 1
ATOM 735 C CA . LEU A 1 91 ? -9.156 2.284 2.715 1.00 95.00 91 LEU A CA 1
ATOM 736 C C . LEU A 1 91 ? -9.563 1.589 1.401 1.00 95.00 91 LEU A C 1
ATOM 738 O O . LEU A 1 91 ? -8.793 1.603 0.438 1.00 95.00 91 LEU A O 1
ATOM 742 N N . P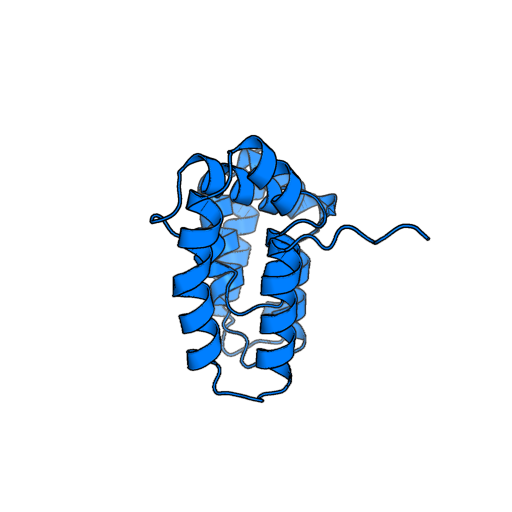RO A 1 92 ? -10.797 1.048 1.287 1.00 93.12 92 PRO A N 1
ATOM 743 C CA . PRO A 1 92 ? -11.205 0.347 0.072 1.00 93.12 92 PRO A CA 1
ATOM 744 C C . PRO A 1 92 ? -11.241 1.236 -1.170 1.00 93.12 92 PRO A C 1
ATOM 746 O O . PRO A 1 92 ? -10.918 0.769 -2.259 1.00 93.12 92 PRO A O 1
ATOM 749 N N . LYS A 1 93 ? -11.625 2.509 -0.995 1.00 92.50 93 LYS A N 1
ATOM 750 C CA . LYS A 1 93 ? -11.822 3.479 -2.083 1.00 92.50 93 LYS A CA 1
ATOM 751 C C . LYS A 1 93 ? -10.534 3.816 -2.830 1.00 92.50 93 LYS A C 1
ATOM 753 O O . LYS A 1 93 ? -10.591 4.058 -4.029 1.00 92.50 93 LYS A O 1
ATOM 758 N N . ASP A 1 94 ? -9.402 3.808 -2.132 1.00 91.44 94 ASP A N 1
ATOM 759 C CA . ASP A 1 94 ? -8.115 4.193 -2.713 1.00 91.44 94 ASP A CA 1
ATOM 760 C C . ASP A 1 94 ? -7.421 3.024 -3.422 1.00 91.44 94 ASP A C 1
ATOM 762 O O . ASP A 1 94 ? -6.497 3.243 -4.200 1.00 91.44 94 ASP A O 1
ATOM 766 N N . ASN A 1 95 ? -7.874 1.783 -3.182 1.00 93.88 95 ASN A N 1
ATOM 767 C CA . ASN A 1 95 ? -7.428 0.570 -3.876 1.00 93.88 95 ASN A CA 1
ATOM 768 C C . ASN A 1 95 ? -5.888 0.453 -3.996 1.00 93.88 95 ASN A C 1
ATOM 770 O O . ASN A 1 95 ? -5.345 0.034 -5.018 1.00 93.88 95 ASN A O 1
ATOM 774 N N . VAL A 1 96 ? -5.167 0.799 -2.924 1.00 95.38 96 VAL A N 1
ATOM 775 C CA . VAL A 1 96 ? -3.693 0.836 -2.907 1.00 95.38 96 VAL A CA 1
ATOM 776 C C . VAL A 1 96 ? -3.081 -0.501 -3.347 1.00 95.38 96 VAL A C 1
ATOM 778 O O . VAL A 1 96 ? -2.150 -0.520 -4.147 1.00 95.38 96 VAL A O 1
ATOM 781 N N . PHE A 1 97 ? -3.633 -1.629 -2.887 1.00 95.50 97 PHE A N 1
ATOM 782 C CA . PHE A 1 97 ? -3.188 -2.969 -3.291 1.00 95.50 97 PHE A CA 1
ATOM 783 C C . PHE A 1 97 ? -3.319 -3.199 -4.799 1.00 95.50 97 PHE A C 1
ATOM 785 O O . PHE A 1 97 ? -2.414 -3.756 -5.416 1.00 95.50 97 PHE A O 1
ATOM 792 N N . GLY A 1 98 ? -4.435 -2.775 -5.398 1.00 94.06 98 GLY A N 1
ATOM 793 C CA . GLY A 1 98 ? -4.642 -2.883 -6.836 1.00 94.06 98 GLY A CA 1
ATOM 794 C C . GLY A 1 98 ? -3.626 -2.050 -7.607 1.00 94.06 98 GLY A C 1
ATOM 795 O O . GLY A 1 98 ? -3.020 -2.566 -8.539 1.00 94.06 98 GLY A O 1
ATOM 796 N N . THR A 1 99 ? -3.383 -0.819 -7.159 1.00 92.38 99 THR A N 1
ATOM 797 C CA . THR A 1 99 ? -2.390 0.080 -7.756 1.00 92.38 99 THR A CA 1
ATOM 798 C C . THR A 1 99 ? -0.979 -0.506 -7.699 1.00 92.38 99 THR A C 1
ATOM 800 O O . THR A 1 99 ? -0.279 -0.522 -8.707 1.00 92.38 99 THR A O 1
ATOM 803 N N . LEU A 1 100 ? -0.564 -1.064 -6.556 1.00 91.81 100 LEU A N 1
ATOM 804 C CA . LEU A 1 100 ? 0.742 -1.725 -6.424 1.00 91.81 100 LEU A CA 1
ATOM 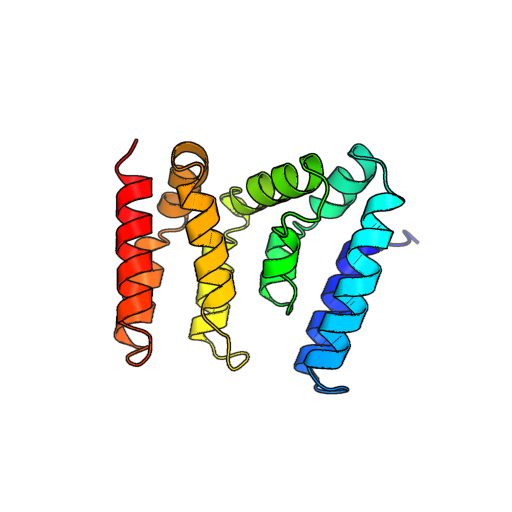805 C C . LEU A 1 100 ? 0.906 -2.889 -7.412 1.00 91.81 100 LEU A C 1
ATOM 807 O O . LEU A 1 100 ? 1.960 -3.043 -8.024 1.00 91.81 100 LEU A O 1
ATOM 811 N N . LEU A 1 101 ? -0.138 -3.703 -7.579 1.00 91.44 101 LEU A N 1
ATOM 812 C CA . LEU A 1 101 ? -0.136 -4.825 -8.518 1.00 91.44 101 LEU A CA 1
ATOM 813 C C . LEU A 1 101 ? -0.108 -4.357 -9.981 1.00 91.44 101 LEU A C 1
ATOM 815 O O . LEU A 1 101 ? 0.556 -4.976 -10.807 1.00 91.44 101 LEU A O 1
ATOM 819 N N . GLU A 1 102 ? -0.779 -3.253 -10.303 1.00 89.44 102 GLU A N 1
ATOM 820 C CA . GLU A 1 102 ? -0.756 -2.644 -11.638 1.00 89.44 102 GLU A CA 1
ATOM 821 C C . GLU A 1 102 ? 0.619 -2.062 -11.984 1.00 89.44 102 GLU A C 1
ATOM 823 O O . GLU A 1 102 ? 1.084 -2.220 -13.113 1.00 89.44 102 GLU A O 1
ATOM 828 N N . VAL A 1 103 ? 1.308 -1.449 -11.016 1.00 84.75 103 VAL A N 1
ATOM 829 C CA . VAL A 1 103 ? 2.697 -0.990 -11.191 1.00 84.75 103 VAL A CA 1
ATOM 830 C C . VAL A 1 103 ? 3.614 -2.165 -11.538 1.00 84.75 103 VAL A C 1
ATOM 832 O O . VAL A 1 103 ? 4.410 -2.055 -12.470 1.00 84.75 103 VAL A O 1
ATOM 835 N N . VAL A 1 104 ? 3.459 -3.298 -10.842 1.00 82.81 104 VAL A N 1
ATOM 836 C CA . VAL A 1 104 ? 4.221 -4.530 -11.107 1.00 82.81 104 VAL A CA 1
ATOM 837 C C . VAL A 1 104 ? 3.915 -5.098 -12.493 1.00 82.81 104 VAL A C 1
ATOM 839 O O . VAL A 1 104 ? 4.838 -5.425 -13.236 1.00 82.81 104 VAL A O 1
ATOM 842 N N . ALA A 1 105 ? 2.634 -5.200 -12.857 1.00 82.56 105 ALA A N 1
ATOM 843 C CA . ALA A 1 105 ? 2.209 -5.791 -14.126 1.00 82.56 105 ALA A CA 1
ATOM 844 C C . ALA A 1 105 ? 2.672 -4.982 -15.350 1.00 82.56 105 ALA A C 1
ATOM 846 O O . ALA A 1 105 ? 2.9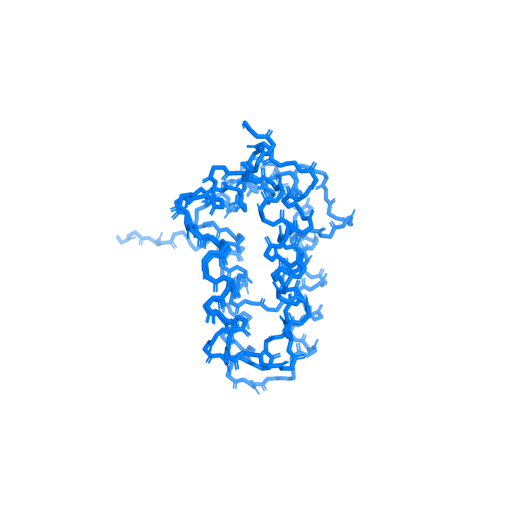62 -5.553 -16.398 1.00 82.56 105 ALA A O 1
ATOM 847 N N . ASN A 1 106 ? 2.752 -3.655 -15.220 1.00 77.56 106 ASN A N 1
ATOM 848 C CA . ASN A 1 106 ? 3.097 -2.763 -16.326 1.00 77.56 106 ASN A CA 1
ATOM 849 C C . ASN A 1 106 ? 4.603 -2.467 -16.449 1.00 77.56 106 ASN A C 1
ATOM 851 O O . ASN A 1 106 ? 5.000 -1.737 -17.355 1.00 77.56 106 ASN A O 1
ATOM 855 N N . GLY A 1 107 ? 5.450 -3.001 -15.560 1.00 63.19 107 GLY A N 1
ATOM 856 C CA . GLY A 1 107 ? 6.909 -2.899 -15.686 1.00 63.19 107 GLY A CA 1
ATOM 857 C C . GLY A 1 107 ? 7.457 -1.466 -15.679 1.00 63.19 107 GLY A C 1
ATOM 858 O O . GLY A 1 107 ? 8.519 -1.217 -16.248 1.00 63.19 107 GLY A O 1
ATOM 859 N N . TYR A 1 108 ? 6.754 -0.515 -15.043 1.00 54.22 108 TYR A N 1
ATOM 860 C CA . TYR A 1 108 ? 7.149 0.906 -14.988 1.00 54.22 108 TYR A CA 1
ATOM 861 C C . TYR A 1 108 ? 8.472 1.164 -14.234 1.00 54.22 108 TYR A C 1
ATOM 863 O O . TYR A 1 108 ? 8.981 2.283 -14.224 1.00 54.22 108 TYR A O 1
ATOM 871 N N . SER A 1 109 ? 9.073 0.128 -13.658 1.00 47.56 109 SER A N 1
ATOM 872 C CA . SER A 1 109 ? 10.499 0.009 -13.356 1.00 47.56 109 SER A CA 1
ATOM 873 C C . SER A 1 109 ? 10.824 -1.490 -13.298 1.00 47.56 109 SER A C 1
ATOM 875 O O . SER A 1 109 ? 9.929 -2.319 -13.467 1.00 47.56 109 SER A O 1
ATOM 877 N N . GLN A 1 110 ? 12.067 -1.894 -13.033 1.00 45.16 110 GLN A N 1
ATOM 878 C CA . GLN A 1 110 ? 12.339 -3.233 -12.487 1.00 45.16 110 GLN A CA 1
ATOM 879 C C . GLN A 1 110 ? 11.699 -3.332 -11.087 1.00 45.16 110 GLN A C 1
ATOM 881 O O . GLN A 1 110 ? 12.379 -3.313 -10.061 1.00 45.16 110 GLN A O 1
ATOM 886 N N . SER A 1 111 ? 10.369 -3.309 -11.036 1.00 55.62 111 SER A N 1
ATOM 887 C CA . SER A 1 111 ? 9.581 -3.074 -9.842 1.00 55.62 111 SER A CA 1
ATOM 888 C C . SER A 1 111 ? 9.596 -4.344 -9.020 1.00 55.62 111 SER A C 1
ATOM 890 O O . SER A 1 111 ? 8.851 -5.291 -9.264 1.00 55.62 111 SER A O 1
ATOM 892 N N . SER A 1 112 ? 10.498 -4.349 -8.049 1.00 73.31 112 SER A N 1
ATOM 893 C CA . SER A 1 112 ? 10.546 -5.337 -6.991 1.00 73.31 112 SER A CA 1
ATOM 894 C C . SER A 1 112 ? 9.152 -5.558 -6.397 1.00 73.31 112 SER A C 1
ATOM 896 O O . SER A 1 112 ? 8.453 -4.597 -6.087 1.00 73.31 112 SER A O 1
ATOM 898 N N . LEU A 1 113 ? 8.771 -6.814 -6.154 1.00 86.00 113 LEU A N 1
ATOM 899 C CA . LEU A 1 113 ? 7.551 -7.176 -5.418 1.00 86.00 113 LEU A CA 1
ATOM 900 C C . LEU A 1 113 ? 7.579 -6.743 -3.939 1.00 86.00 113 LEU A C 1
ATOM 902 O O . LEU A 1 113 ? 6.627 -7.001 -3.202 1.00 86.00 113 LEU A O 1
ATOM 906 N N . ILE A 1 114 ? 8.651 -6.084 -3.482 1.00 87.44 114 ILE A N 1
ATOM 907 C CA . ILE A 1 114 ? 8.821 -5.606 -2.105 1.00 87.44 114 ILE A CA 1
ATOM 908 C C . ILE A 1 114 ? 7.640 -4.748 -1.615 1.00 87.44 114 ILE A C 1
ATOM 910 O O . ILE A 1 114 ? 7.141 -5.054 -0.533 1.00 87.44 114 ILE A O 1
ATOM 914 N N . PRO A 1 115 ? 7.136 -3.725 -2.337 1.00 90.00 115 PRO A N 1
ATOM 915 C CA . PRO A 1 115 ? 5.998 -2.933 -1.868 1.00 90.00 115 PRO A CA 1
ATOM 916 C C . PRO A 1 115 ? 4.733 -3.775 -1.663 1.00 90.00 115 PRO A C 1
ATOM 918 O O . PRO A 1 115 ? 4.065 -3.643 -0.639 1.00 90.00 115 PRO A O 1
ATOM 921 N N . VAL A 1 116 ? 4.454 -4.708 -2.584 1.00 92.94 116 VAL A N 1
ATOM 922 C CA . VAL A 1 116 ? 3.338 -5.660 -2.455 1.00 92.94 116 VAL A CA 1
ATOM 923 C C . VAL A 1 116 ? 3.542 -6.545 -1.227 1.00 92.94 116 VAL A C 1
ATOM 925 O O . VAL A 1 116 ? 2.633 -6.679 -0.412 1.00 92.94 116 VAL A O 1
ATOM 928 N N . LYS A 1 117 ? 4.751 -7.094 -1.042 1.00 93.12 117 LYS A N 1
ATOM 929 C CA . LYS A 1 117 ? 5.100 -7.912 0.127 1.00 93.12 117 LYS A CA 1
ATOM 930 C C . LYS A 1 117 ? 4.838 -7.164 1.431 1.00 93.12 117 LYS A C 1
ATOM 932 O O . LYS A 1 117 ? 4.203 -7.712 2.322 1.00 93.12 117 LYS A O 1
ATOM 937 N N . ILE A 1 118 ? 5.298 -5.918 1.533 1.00 93.62 118 ILE A N 1
ATOM 938 C CA . ILE A 1 118 ? 5.113 -5.079 2.724 1.00 93.62 118 ILE A CA 1
ATOM 939 C C . ILE A 1 118 ? 3.624 -4.859 2.999 1.00 93.62 118 ILE A C 1
ATOM 941 O O . ILE A 1 118 ? 3.183 -5.067 4.126 1.00 93.62 118 ILE A O 1
ATOM 945 N N . ALA A 1 119 ? 2.841 -4.502 1.978 1.00 95.62 119 ALA A N 1
ATOM 946 C CA . ALA A 1 119 ? 1.405 -4.287 2.130 1.00 95.62 119 ALA A CA 1
ATOM 947 C C . ALA A 1 119 ? 0.673 -5.552 2.615 1.00 95.62 119 ALA A C 1
ATOM 949 O O . ALA A 1 119 ? -0.199 -5.471 3.480 1.00 95.62 119 ALA A O 1
ATOM 950 N N . ILE A 1 120 ? 1.049 -6.727 2.096 1.00 96.44 120 ILE A N 1
ATOM 951 C CA . ILE A 1 120 ? 0.481 -8.013 2.521 1.00 96.44 120 ILE A CA 1
ATOM 952 C C . ILE A 1 120 ? 0.896 -8.371 3.952 1.00 96.44 120 ILE A C 1
ATOM 954 O O . ILE A 1 120 ? 0.049 -8.812 4.725 1.00 96.44 120 ILE A O 1
ATOM 958 N N . GLU A 1 121 ? 2.154 -8.156 4.341 1.00 95.50 121 GLU A N 1
ATOM 959 C CA . GLU A 1 121 ? 2.592 -8.391 5.725 1.00 95.50 121 GLU A CA 1
ATOM 960 C C . GLU A 1 121 ? 1.848 -7.492 6.719 1.00 95.50 121 GLU A C 1
ATOM 962 O O . GLU A 1 121 ? 1.375 -7.982 7.740 1.00 95.50 121 GLU A O 1
ATOM 967 N N . ILE A 1 122 ? 1.619 -6.220 6.382 1.00 96.12 122 ILE A N 1
ATOM 968 C CA . ILE A 1 122 ? 0.797 -5.316 7.203 1.00 96.12 122 ILE A CA 1
ATOM 969 C C . ILE A 1 122 ? -0.646 -5.820 7.305 1.00 96.12 122 ILE A C 1
ATOM 971 O O . ILE A 1 122 ? -1.229 -5.815 8.388 1.00 96.12 122 ILE A O 1
ATOM 975 N N . ALA A 1 123 ? -1.224 -6.295 6.201 1.00 96.25 123 ALA A N 1
ATOM 976 C CA . ALA A 1 123 ? -2.577 -6.842 6.213 1.00 96.25 123 ALA A CA 1
ATOM 977 C C . ALA A 1 123 ? -2.693 -8.106 7.086 1.00 96.25 123 ALA A C 1
ATOM 979 O O . ALA A 1 123 ? -3.733 -8.336 7.703 1.00 96.25 123 ALA A O 1
ATOM 980 N N . LYS A 1 124 ? -1.623 -8.909 7.187 1.00 95.75 124 LYS A N 1
ATOM 981 C CA . LYS A 1 124 ? -1.567 -10.084 8.072 1.00 95.75 124 LYS A CA 1
ATOM 982 C C . LYS A 1 124 ? -1.546 -9.711 9.554 1.00 95.75 124 LYS A C 1
ATOM 984 O O . LYS A 1 124 ? -2.023 -10.507 10.361 1.00 95.75 124 LYS A O 1
ATOM 989 N N . GLU A 1 125 ? -1.016 -8.542 9.914 1.00 94.12 125 GLU A N 1
ATOM 990 C CA . GLU A 1 125 ? -1.006 -8.060 11.302 1.00 94.12 125 GLU A CA 1
ATOM 991 C C . GLU A 1 125 ? -2.416 -7.732 11.813 1.00 94.12 125 GLU A C 1
ATOM 993 O O . GLU A 1 125 ? -2.682 -7.924 12.997 1.00 94.12 125 GLU A O 1
ATOM 998 N N . ASN A 1 126 ? -3.325 -7.274 10.940 1.00 92.69 126 ASN A N 1
ATOM 999 C CA . ASN A 1 126 ? -4.712 -6.969 11.310 1.00 92.69 126 ASN A CA 1
ATOM 1000 C C . ASN A 1 126 ? -5.739 -7.441 10.254 1.00 92.69 126 ASN A C 1
ATOM 1002 O O . ASN A 1 126 ? -6.333 -6.619 9.552 1.00 92.69 126 ASN A O 1
ATOM 1006 N N . PRO A 1 127 ? -5.981 -8.759 10.122 1.00 93.81 127 PRO A N 1
ATOM 1007 C CA . PRO A 1 127 ? -6.775 -9.318 9.025 1.00 93.81 127 PRO A CA 1
ATOM 1008 C C . PRO A 1 127 ? -8.188 -8.732 8.901 1.00 93.81 127 PRO A C 1
ATOM 1010 O O . PRO A 1 127 ? -8.657 -8.482 7.792 1.00 93.81 127 PRO A O 1
ATOM 1013 N N . GLU A 1 128 ? -8.854 -8.467 10.026 1.00 92.62 128 GLU A N 1
ATOM 1014 C CA . GLU A 1 128 ? -10.238 -7.978 10.061 1.00 92.62 128 GLU A CA 1
ATOM 1015 C C . GLU A 1 1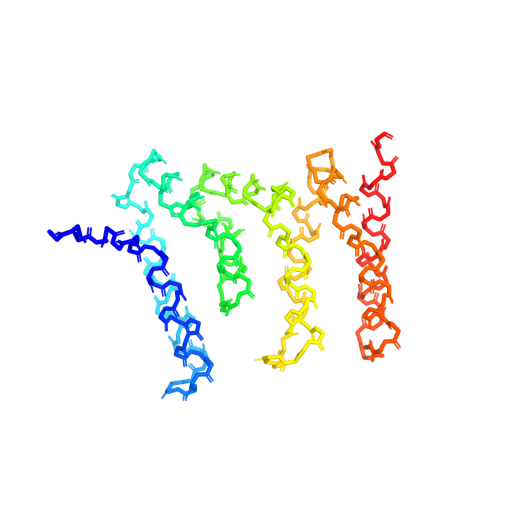28 ? -10.387 -6.608 9.387 1.00 92.62 128 GLU A C 1
ATOM 1017 O O . GLU A 1 128 ? -11.342 -6.371 8.640 1.00 92.62 128 GLU A O 1
ATOM 1022 N N . GLN A 1 129 ? -9.403 -5.727 9.591 1.00 92.88 129 GLN A N 1
ATOM 1023 C CA . GLN A 1 129 ? -9.386 -4.386 9.014 1.00 92.88 129 GLN A CA 1
ATOM 1024 C C . GLN A 1 129 ? -9.178 -4.420 7.491 1.00 92.88 129 GLN A C 1
ATOM 1026 O O . GLN A 1 129 ? -9.753 -3.609 6.765 1.00 92.88 129 GLN A O 1
ATOM 1031 N N . PHE A 1 130 ? -8.392 -5.377 6.990 1.00 96.31 130 PHE A N 1
ATOM 1032 C CA . PHE A 1 130 ? -8.005 -5.445 5.578 1.00 96.31 130 PHE A CA 1
ATOM 1033 C C . PHE A 1 130 ? -8.890 -6.362 4.728 1.00 96.31 130 PHE A C 1
ATOM 1035 O O . PHE A 1 130 ? -8.970 -6.160 3.515 1.00 96.31 130 PHE A O 1
ATOM 1042 N N . ALA A 1 131 ? -9.596 -7.327 5.327 1.00 94.94 131 ALA A N 1
ATOM 1043 C CA . ALA A 1 131 ? -10.427 -8.290 4.601 1.00 94.94 131 ALA A CA 1
ATOM 1044 C C . ALA A 1 131 ? -11.438 -7.603 3.669 1.00 94.94 131 ALA A C 1
ATOM 1046 O O . ALA A 1 131 ? -11.564 -7.973 2.502 1.00 94.94 131 ALA A O 1
ATOM 1047 N N . THR A 1 132 ? -12.116 -6.552 4.144 1.00 94.06 132 THR A N 1
ATOM 1048 C CA . THR A 1 132 ? -13.076 -5.791 3.323 1.00 94.06 132 THR A CA 1
ATOM 1049 C C . THR A 1 132 ? -12.407 -5.199 2.083 1.00 94.06 132 THR A C 1
ATOM 1051 O O . THR A 1 132 ? -12.908 -5.375 0.974 1.00 94.06 132 THR A O 1
ATOM 1054 N N . THR A 1 133 ? -11.255 -4.553 2.250 1.00 94.94 133 THR A N 1
ATOM 1055 C CA . THR A 1 133 ? -10.514 -3.898 1.164 1.00 94.94 133 THR A CA 1
ATOM 1056 C C . THR A 1 133 ? -9.979 -4.893 0.148 1.00 94.94 133 THR A C 1
ATOM 1058 O O . THR A 1 133 ? -10.107 -4.659 -1.056 1.00 94.94 133 THR A O 1
ATOM 1061 N N . LEU A 1 134 ? -9.442 -6.026 0.609 1.00 96.56 134 LEU A N 1
ATOM 1062 C CA . LEU A 1 134 ? -8.929 -7.087 -0.258 1.00 96.56 134 LEU A CA 1
ATOM 1063 C C . LEU A 1 134 ? -10.047 -7.759 -1.069 1.00 96.56 134 LEU A C 1
ATOM 1065 O O . LEU A 1 134 ? -9.868 -8.015 -2.263 1.00 96.56 134 LEU A O 1
ATOM 1069 N N . MET A 1 135 ? -11.206 -8.009 -0.450 1.00 94.81 135 MET A N 1
ATOM 1070 C CA . MET A 1 135 ? -12.365 -8.610 -1.119 1.00 94.81 135 MET A CA 1
ATOM 1071 C C . MET A 1 135 ? -13.026 -7.649 -2.109 1.00 94.81 135 MET A C 1
ATOM 1073 O O . MET A 1 135 ? -13.233 -8.018 -3.265 1.00 94.81 135 MET A O 1
ATOM 1077 N N . GLN A 1 136 ? -13.327 -6.414 -1.688 1.00 95.31 136 GLN A N 1
ATOM 1078 C CA . GLN A 1 136 ? -14.004 -5.423 -2.535 1.00 95.31 136 GLN A CA 1
ATOM 1079 C C . GLN A 1 136 ? -13.203 -5.119 -3.805 1.00 95.31 136 GLN A C 1
ATOM 1081 O O . GLN A 1 136 ? -13.776 -5.041 -4.890 1.00 95.31 136 GLN A O 1
ATOM 1086 N N . ASN A 1 137 ? -11.876 -5.038 -3.688 1.00 95.56 137 ASN A N 1
ATOM 1087 C CA . ASN A 1 137 ? -10.986 -4.781 -4.819 1.00 95.56 137 ASN A CA 1
ATOM 1088 C C . ASN A 1 137 ? -10.516 -6.052 -5.550 1.00 95.56 137 ASN A C 1
ATOM 1090 O O . ASN A 1 137 ? -9.704 -5.968 -6.473 1.00 95.56 137 ASN A O 1
ATOM 1094 N N . LYS A 1 138 ? -11.024 -7.233 -5.162 1.00 95.69 138 LYS A N 1
ATOM 1095 C CA . LYS A 1 138 ? -10.715 -8.538 -5.777 1.00 95.69 138 LYS A CA 1
ATOM 1096 C C . LYS A 1 138 ? -9.208 -8.811 -5.883 1.00 95.69 138 LYS A C 1
ATOM 1098 O O . LYS A 1 138 ? -8.728 -9.342 -6.886 1.00 95.69 138 LYS A O 1
ATOM 1103 N N . ILE A 1 139 ? -8.452 -8.463 -4.840 1.00 96.56 139 ILE A N 1
ATOM 1104 C CA . ILE A 1 139 ? -6.982 -8.498 -4.865 1.00 96.56 139 ILE A CA 1
ATOM 1105 C C . ILE A 1 139 ? -6.451 -9.918 -5.101 1.00 96.56 139 ILE A C 1
ATOM 1107 O O . ILE A 1 139 ? -5.516 -10.089 -5.876 1.00 96.56 139 ILE A O 1
ATOM 1111 N N . GLY A 1 140 ? -7.094 -10.947 -4.537 1.00 93.94 140 GLY A N 1
ATOM 1112 C CA . GLY A 1 140 ? -6.721 -12.346 -4.791 1.00 93.94 140 GLY A CA 1
ATOM 1113 C C . GLY A 1 140 ? -6.770 -12.721 -6.278 1.00 93.94 140 GLY A C 1
ATOM 1114 O O . GLY A 1 140 ? -5.829 -13.321 -6.793 1.00 93.94 140 GLY A O 1
ATOM 1115 N N . ALA A 1 141 ? -7.811 -12.292 -6.999 1.00 93.06 141 ALA A N 1
ATOM 1116 C CA . ALA A 1 141 ? -7.939 -12.546 -8.436 1.00 93.06 141 ALA A CA 1
ATOM 1117 C C . ALA A 1 141 ? -6.888 -11.778 -9.259 1.00 93.06 141 ALA A C 1
ATOM 1119 O O . ALA A 1 141 ? -6.345 -12.314 -10.227 1.00 93.06 141 ALA A O 1
ATOM 1120 N N . LYS A 1 142 ? -6.554 -10.543 -8.854 1.00 94.75 142 LYS A N 1
ATOM 1121 C CA . LYS A 1 142 ? -5.479 -9.761 -9.488 1.00 94.75 142 LYS A CA 1
ATOM 1122 C C . LYS A 1 142 ? -4.113 -10.432 -9.311 1.00 94.75 142 LYS A C 1
ATOM 1124 O O . LYS A 1 142 ? -3.373 -10.556 -10.282 1.00 94.75 142 LYS A O 1
ATOM 1129 N N . VAL A 1 143 ? -3.799 -10.911 -8.103 1.00 93.56 143 VAL A N 1
ATOM 1130 C CA . VAL A 1 143 ? -2.556 -11.657 -7.836 1.00 93.56 143 VAL A CA 1
ATOM 1131 C C . VAL A 1 143 ? -2.492 -12.930 -8.674 1.00 93.56 143 VAL A C 1
ATOM 1133 O O . VAL A 1 143 ? -1.455 -13.201 -9.273 1.00 93.56 143 VAL A O 1
ATOM 1136 N N . ASP A 1 144 ? -3.589 -13.688 -8.762 1.00 90.69 144 ASP A N 1
ATOM 1137 C CA . ASP A 1 144 ? -3.619 -14.905 -9.576 1.00 90.69 144 ASP A CA 1
ATOM 1138 C C . ASP A 1 144 ? -3.401 -14.618 -11.067 1.00 90.69 144 ASP A C 1
ATOM 1140 O O . ASP A 1 144 ? -2.647 -15.323 -11.733 1.00 90.69 144 ASP A O 1
ATOM 1144 N N . THR A 1 145 ? -3.985 -13.529 -11.569 1.00 90.31 145 THR A N 1
ATOM 1145 C CA . THR A 1 145 ? -3.773 -13.082 -12.951 1.00 90.31 145 THR A CA 1
ATOM 1146 C C . THR A 1 145 ? -2.294 -12.789 -13.199 1.00 90.31 145 THR A C 1
ATOM 1148 O O . THR A 1 145 ? -1.703 -13.356 -14.111 1.00 90.31 145 THR A O 1
ATOM 1151 N N . ILE A 1 146 ? -1.654 -11.973 -12.355 1.00 88.25 146 ILE A N 1
ATOM 1152 C CA . ILE A 1 146 ? -0.229 -11.620 -12.499 1.00 88.25 146 ILE A CA 1
ATOM 1153 C C . ILE A 1 146 ? 0.657 -12.866 -12.398 1.00 88.25 146 ILE A C 1
ATOM 1155 O O . ILE A 1 146 ? 1.591 -13.032 -13.180 1.00 88.25 146 ILE A O 1
ATOM 1159 N N . ARG A 1 147 ? 0.327 -13.792 -11.492 1.00 86.31 147 ARG A N 1
ATOM 1160 C CA . ARG A 1 147 ? 1.043 -15.061 -11.299 1.00 86.31 147 ARG A CA 1
ATOM 1161 C C . ARG A 1 147 ? 1.130 -15.912 -12.565 1.00 86.31 147 ARG A C 1
ATOM 1163 O O . ARG A 1 147 ? 2.113 -16.631 -12.731 1.00 86.31 147 ARG A O 1
ATOM 1170 N N . GLN A 1 148 ? 0.125 -15.860 -13.436 1.00 82.19 148 GLN A N 1
ATOM 1171 C CA . GLN A 1 148 ? 0.119 -16.624 -14.687 1.00 82.19 148 GLN A CA 1
ATOM 1172 C C . GLN A 1 148 ? 1.142 -16.090 -15.701 1.00 82.19 148 GLN A C 1
ATOM 1174 O O . GLN A 1 148 ? 1.670 -16.869 -16.491 1.00 82.19 148 GLN A O 1
ATOM 1179 N N . TYR A 1 149 ? 1.462 -14.793 -15.641 1.00 81.50 149 TYR A N 1
ATOM 1180 C CA . TYR A 1 149 ? 2.349 -14.123 -16.597 1.00 81.50 149 TYR A CA 1
ATOM 1181 C C . TYR A 1 149 ? 3.757 -13.841 -16.034 1.00 81.50 149 TYR A C 1
ATOM 1183 O O . TYR A 1 149 ? 4.718 -13.778 -16.796 1.00 81.50 149 TYR A O 1
ATOM 1191 N N . HIS A 1 150 ? 3.919 -13.747 -14.709 1.00 78.75 150 HIS A N 1
ATOM 1192 C CA . HIS A 1 150 ? 5.203 -13.507 -14.033 1.00 78.75 150 HIS A CA 1
ATOM 1193 C C . HIS A 1 150 ? 5.835 -14.811 -13.519 1.00 78.75 150 HIS A C 1
ATOM 1195 O O . HIS A 1 150 ? 5.846 -15.101 -12.322 1.00 78.75 150 HIS A O 1
ATOM 1201 N N . VAL A 1 151 ? 6.383 -15.614 -14.438 1.00 73.38 151 VAL A N 1
ATOM 1202 C CA . VAL A 1 151 ? 6.931 -16.953 -14.131 1.00 73.38 151 VAL A CA 1
ATOM 1203 C C . VAL A 1 151 ? 8.087 -16.908 -13.122 1.00 73.38 151 VAL A C 1
ATOM 1205 O O . VAL A 1 151 ? 8.191 -17.803 -12.286 1.00 73.38 151 VAL A O 1
ATOM 1208 N N . GLN A 1 152 ? 8.922 -15.866 -13.167 1.00 81.06 152 GLN A N 1
ATOM 1209 C CA . GLN A 1 152 ? 10.091 -15.717 -12.287 1.00 81.06 152 GLN A CA 1
ATOM 1210 C C . GLN A 1 152 ? 9.705 -15.504 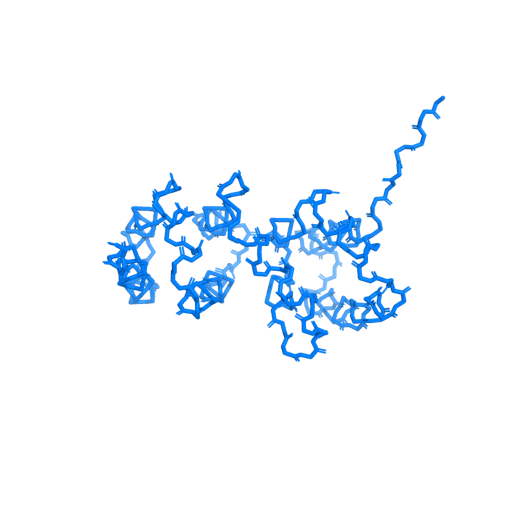-10.814 1.00 81.06 152 GLN A C 1
ATOM 1212 O O . GLN A 1 152 ? 10.426 -15.944 -9.925 1.00 81.06 152 GLN A O 1
ATOM 1217 N N . ASP A 1 153 ? 8.534 -14.917 -10.556 1.00 84.62 153 ASP A N 1
ATOM 1218 C CA . ASP A 1 153 ? 8.057 -14.577 -9.212 1.00 84.62 153 ASP A CA 1
ATOM 1219 C C . ASP A 1 153 ? 6.895 -15.465 -8.735 1.00 84.62 153 ASP A C 1
ATOM 1221 O O . ASP A 1 153 ? 6.222 -15.179 -7.738 1.00 84.62 153 ASP A O 1
ATOM 1225 N N . ARG A 1 154 ? 6.620 -16.554 -9.459 1.00 85.56 154 ARG A N 1
ATOM 1226 C CA . ARG A 1 154 ? 5.411 -17.370 -9.286 1.00 85.56 154 ARG A CA 1
ATOM 1227 C C . ARG A 1 154 ? 5.235 -17.903 -7.864 1.00 85.56 154 ARG A C 1
ATOM 1229 O O . ARG A 1 154 ? 4.102 -17.996 -7.380 1.00 85.56 154 ARG A O 1
ATOM 1236 N N . GLU A 1 155 ? 6.328 -18.269 -7.201 1.00 89.12 155 GLU A N 1
ATOM 1237 C CA . GLU A 1 155 ? 6.300 -18.762 -5.823 1.00 89.12 155 GLU A CA 1
ATOM 1238 C C . GLU A 1 155 ? 5.870 -17.660 -4.849 1.00 89.12 155 GLU A C 1
ATOM 1240 O O . GLU A 1 155 ? 4.921 -17.846 -4.087 1.00 89.12 155 GLU A O 1
ATOM 1245 N N . LEU A 1 156 ? 6.489 -16.481 -4.940 1.00 90.88 156 LEU A N 1
ATOM 1246 C CA . LEU A 1 156 ? 6.155 -15.339 -4.093 1.00 90.88 156 LEU A CA 1
ATOM 1247 C C . LEU A 1 156 ? 4.705 -14.880 -4.313 1.00 90.88 156 LEU A C 1
ATOM 1249 O O . LEU A 1 156 ? 3.964 -14.663 -3.356 1.00 90.88 156 LEU A O 1
ATOM 1253 N N . LEU A 1 157 ? 4.253 -14.821 -5.567 1.00 91.12 157 LEU A N 1
ATOM 1254 C CA . LEU A 1 157 ? 2.861 -14.500 -5.896 1.00 91.12 157 LEU A CA 1
ATOM 1255 C C . LEU A 1 157 ? 1.880 -15.563 -5.373 1.00 91.12 157 LEU A C 1
ATOM 1257 O O . LEU A 1 157 ? 0.768 -15.231 -4.960 1.00 91.12 157 LEU A O 1
ATOM 1261 N N . SER A 1 158 ? 2.287 -16.835 -5.319 1.00 92.38 158 SER A N 1
ATOM 1262 C CA . SER A 1 158 ? 1.481 -17.894 -4.695 1.00 92.38 158 SER A CA 1
ATOM 1263 C C . SER A 1 158 ? 1.364 -17.708 -3.181 1.00 92.38 158 SER A C 1
ATOM 1265 O O . SER A 1 158 ? 0.276 -17.886 -2.634 1.00 92.38 158 SER A O 1
ATOM 1267 N N . GLN A 1 159 ? 2.440 -17.289 -2.508 1.00 94.12 159 GLN A N 1
ATOM 1268 C CA . GLN A 1 159 ? 2.412 -16.960 -1.078 1.00 94.12 159 GLN A CA 1
ATOM 1269 C C . GLN A 1 159 ? 1.506 -15.753 -0.791 1.00 94.12 159 GLN A C 1
ATOM 1271 O O . GLN A 1 159 ? 0.760 -15.756 0.193 1.00 94.12 159 GLN A O 1
ATOM 1276 N N . PHE A 1 160 ? 1.513 -14.737 -1.663 1.00 94.88 160 PHE A N 1
ATOM 1277 C CA . PHE A 1 160 ? 0.595 -13.600 -1.550 1.00 94.88 160 PHE A CA 1
ATOM 1278 C C . PHE A 1 160 ? -0.856 -14.040 -1.691 1.00 94.88 160 PHE A C 1
ATOM 1280 O O . PHE A 1 160 ? -1.677 -13.687 -0.847 1.00 94.88 160 PHE A O 1
ATOM 1287 N N . TYR A 1 161 ? -1.167 -14.856 -2.702 1.00 94.50 161 TYR A N 1
ATOM 1288 C CA . TYR A 1 161 ? -2.513 -15.390 -2.900 1.00 94.50 161 TYR A CA 1
ATOM 1289 C C . TYR A 1 161 ? -3.011 -16.152 -1.663 1.00 94.50 161 TYR A C 1
ATOM 1291 O O . TYR A 1 161 ? -4.104 -15.881 -1.173 1.00 94.50 161 TYR A O 1
ATOM 1299 N N . GLN A 1 162 ? -2.188 -17.051 -1.113 1.00 94.69 162 GLN A N 1
ATOM 1300 C CA . GLN A 1 162 ? -2.518 -17.798 0.106 1.00 94.69 162 GLN A CA 1
ATOM 1301 C C . GLN A 1 162 ? -2.743 -16.875 1.309 1.00 94.69 162 GLN A C 1
ATOM 1303 O O . GLN A 1 162 ? -3.690 -17.066 2.067 1.00 94.69 162 GLN A O 1
ATOM 1308 N N . SER A 1 163 ? -1.903 -15.851 1.472 1.00 96.06 163 SER A N 1
ATOM 1309 C CA . SER A 1 163 ? -2.049 -14.874 2.557 1.00 96.06 163 SER A CA 1
ATOM 1310 C C . SER A 1 163 ? -3.356 -14.088 2.439 1.00 96.06 163 SER A C 1
ATOM 1312 O O . SER A 1 163 ? -4.057 -13.917 3.432 1.00 96.06 163 SER A O 1
ATOM 1314 N N . ILE A 1 164 ? -3.716 -13.657 1.226 1.00 95.88 164 ILE A N 1
ATOM 1315 C CA . ILE A 1 164 ? -4.975 -12.951 0.954 1.00 95.88 164 ILE A CA 1
ATOM 1316 C C . ILE A 1 164 ? -6.175 -13.856 1.246 1.00 95.88 164 ILE A C 1
ATOM 1318 O O . ILE A 1 164 ? -7.111 -13.422 1.910 1.00 95.88 164 ILE A O 1
ATOM 1322 N N . ASP A 1 165 ? -6.143 -15.109 0.790 1.00 94.56 165 ASP A N 1
ATOM 1323 C CA . ASP A 1 165 ? -7.211 -16.082 1.042 1.00 94.56 165 ASP A CA 1
ATOM 1324 C C . ASP A 1 165 ? -7.413 -16.320 2.549 1.00 94.56 165 ASP A C 1
ATOM 1326 O O . ASP A 1 165 ? -8.540 -16.280 3.043 1.00 94.56 165 ASP A O 1
ATOM 1330 N N . LEU A 1 166 ? -6.323 -16.464 3.309 1.00 95.00 166 LEU A N 1
ATOM 1331 C CA . LEU A 1 166 ? -6.374 -16.595 4.768 1.00 95.00 166 LEU A CA 1
ATOM 1332 C C . LEU A 1 166 ? -6.944 -15.352 5.460 1.00 95.00 166 LEU A C 1
ATOM 1334 O O . LEU A 1 166 ? -7.730 -15.494 6.396 1.00 95.00 166 LEU A O 1
ATOM 1338 N N . ILE A 1 167 ? -6.568 -14.146 5.023 1.00 95.00 167 ILE A N 1
ATOM 1339 C CA . ILE A 1 167 ? -7.107 -12.894 5.576 1.00 95.00 167 ILE A CA 1
ATOM 1340 C C . ILE A 1 167 ? -8.617 -12.812 5.327 1.00 95.00 167 ILE A C 1
ATOM 1342 O O . ILE A 1 167 ? -9.379 -12.520 6.245 1.00 95.00 167 ILE A O 1
ATOM 1346 N N . CYS A 1 168 ? -9.056 -13.112 4.105 1.00 92.56 168 CYS A N 1
ATOM 1347 C CA . CYS A 1 168 ? -10.462 -13.021 3.720 1.00 92.56 168 CYS A CA 1
ATOM 1348 C C . CYS A 1 168 ? -11.342 -14.101 4.374 1.00 92.56 168 CYS A C 1
ATOM 1350 O O . CYS A 1 168 ? -12.519 -13.845 4.606 1.00 92.56 168 CYS A O 1
ATOM 1352 N N . LYS A 1 169 ? -10.793 -15.285 4.688 1.00 87.31 169 LYS A N 1
ATOM 1353 C CA . LYS A 1 169 ? -11.518 -16.396 5.340 1.00 87.31 169 LYS A CA 1
ATOM 1354 C C . LYS A 1 169 ? -11.702 -16.246 6.849 1.00 87.31 169 LYS A C 1
ATOM 1356 O O . LYS A 1 169 ? -12.538 -16.938 7.414 1.00 87.31 169 LYS A O 1
ATOM 1361 N N . LYS A 1 170 ? -10.926 -15.393 7.520 1.00 67.44 170 LYS A N 1
ATOM 1362 C CA . LYS A 1 170 ? -11.002 -15.180 8.979 1.00 67.44 170 LYS A CA 1
ATOM 1363 C C . LYS A 1 170 ? -12.203 -14.322 9.425 1.00 67.44 170 LYS A C 1
ATOM 1365 O O . LYS A 1 170 ? -12.176 -13.799 10.534 1.00 67.44 170 LYS A O 1
ATOM 1370 N N . ARG A 1 171 ? -13.224 -14.158 8.581 1.00 53.34 171 ARG A N 1
ATOM 1371 C CA . ARG A 1 171 ? -14.375 -13.282 8.817 1.00 53.34 171 ARG A CA 1
ATOM 1372 C C . ARG A 1 171 ? -15.684 -14.057 8.857 1.00 53.34 171 ARG A C 1
ATOM 1374 O O . ARG A 1 171 ? -15.811 -15.010 8.059 1.00 53.34 171 ARG A O 1
#

pLDDT: mean 82.58, std 14.42, range [28.36, 96.88]

Radius of gyration: 16.46 Å; chains: 1; bounding box: 35×52×33 Å

Foldseek 3Di:
DDDPPPLVLLVLLVVQLVCPLVPVDPLVVSVVVCLVVVQVVQVPDDLVRLLVSCVVVPVLLSCLSHPCNVVQCDPPHDPSSNVSNLLSLLDLVSLSLLSNLVCVQVCSDVRDCVSNVSSLVSCLVPLVSNLVNCVSSVNLVSLVVSLVVCVVCNVVSVVSSVSNVVSNVVD

Organism: Naegleria gruberi (NCBI:txid5762)